Protein AF-A0A523XFS4-F1 (afdb_monomer)

Solvent-accessible surface area (backbone atoms only — not comparable to full-atom values): 4836 Å² total; per-residue (Å²): 120,50,40,24,40,51,56,81,94,41,78,44,77,58,66,85,81,73,81,87,55,49,57,37,29,35,37,35,41,46,94,58,33,31,36,35,42,35,22,80,63,36,52,74,66,43,53,50,46,41,53,50,51,50,50,53,52,28,72,77,40,77,73,37,44,81,43,80,35,45,63,94,62,69,52,69,76,55,57,76,75,45,87,126

Foldseek 3Di:
DWKFWQDPLDTHTDDPPDDDDLQTWMWDDDVQEIEIEHRPNHDPNRSVSSVVVSVVVCVVPVSYHYDYDYPPRDDPVVCVGHDD

Structure (mmCIF, N/CA/C/O backbone):
data_AF-A0A523XFS4-F1
#
_entry.id   AF-A0A523XFS4-F1
#
loop_
_atom_site.group_PDB
_atom_site.id
_atom_site.type_symbol
_atom_site.label_atom_id
_atom_site.label_alt_id
_atom_site.label_comp_id
_atom_site.label_asym_id
_atom_site.label_entity_id
_atom_site.label_seq_id
_atom_site.pdbx_PDB_ins_code
_atom_site.Cartn_x
_atom_site.Cartn_y
_atom_site.Cartn_z
_atom_site.occupancy
_atom_site.B_iso_or_equiv
_atom_site.auth_seq_id
_atom_site.auth_comp_id
_atom_site.auth_asym_id
_atom_site.auth_atom_id
_atom_site.pdbx_PDB_model_num
ATOM 1 N N . MET A 1 1 ? -13.478 3.384 -0.252 1.00 82.19 1 MET A N 1
ATOM 2 C CA . MET A 1 1 ? -12.084 2.980 -0.512 1.00 82.19 1 MET A CA 1
ATOM 3 C C . MET A 1 1 ? -11.297 4.176 -1.024 1.00 82.19 1 MET A C 1
ATOM 5 O O . MET A 1 1 ? -11.856 4.966 -1.778 1.00 82.19 1 MET A O 1
ATOM 9 N N . LYS A 1 2 ? -10.042 4.345 -0.605 1.00 89.56 2 LYS A N 1
ATOM 10 C CA . LYS A 1 2 ? -9.124 5.352 -1.162 1.00 89.56 2 LYS A CA 1
ATOM 11 C C . LYS A 1 2 ? -7.832 4.668 -1.574 1.00 89.56 2 LYS A C 1
ATOM 13 O O . LYS A 1 2 ? -7.359 3.796 -0.858 1.00 89.56 2 LYS A O 1
ATOM 18 N N . VAL A 1 3 ? -7.262 5.082 -2.697 1.00 91.94 3 VAL A N 1
ATOM 19 C CA . VAL A 1 3 ? -5.995 4.543 -3.194 1.00 91.94 3 VAL A CA 1
ATOM 20 C C . VAL A 1 3 ? -5.010 5.687 -3.333 1.00 91.94 3 VAL A C 1
ATOM 22 O O . VAL A 1 3 ? -5.340 6.735 -3.886 1.00 91.94 3 VAL A O 1
ATOM 25 N N . PHE A 1 4 ? -3.806 5.481 -2.824 1.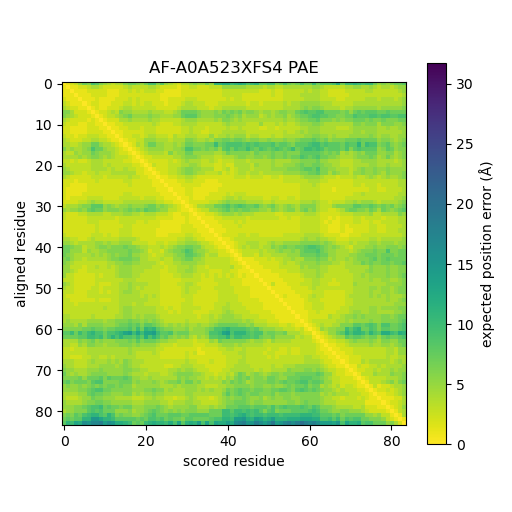00 92.94 4 PHE A N 1
ATOM 26 C CA . PHE A 1 4 ? -2.708 6.426 -2.863 1.00 92.94 4 PHE A CA 1
ATOM 27 C C . PHE A 1 4 ? -1.545 5.790 -3.615 1.00 92.94 4 PHE A C 1
ATOM 29 O O . PHE A 1 4 ? -1.109 4.694 -3.275 1.00 92.94 4 PHE A O 1
ATOM 36 N N . HIS A 1 5 ? -1.049 6.478 -4.629 1.00 92.94 5 HIS A N 1
ATOM 37 C CA . HIS A 1 5 ? 0.163 6.139 -5.350 1.00 92.94 5 HIS A CA 1
ATOM 38 C C . HIS A 1 5 ? 1.353 6.834 -4.686 1.00 92.94 5 HIS A C 1
ATOM 40 O O . HIS A 1 5 ? 1.296 8.036 -4.422 1.00 92.94 5 HIS A O 1
ATOM 46 N N . ILE A 1 6 ? 2.413 6.084 -4.397 1.00 91.38 6 ILE A N 1
ATOM 47 C CA . ILE A 1 6 ? 3.658 6.646 -3.884 1.00 91.38 6 ILE A CA 1
ATOM 48 C C . ILE A 1 6 ? 4.469 7.183 -5.059 1.00 91.38 6 ILE A C 1
ATOM 50 O O . ILE A 1 6 ? 4.898 6.413 -5.907 1.00 91.38 6 ILE A O 1
ATOM 54 N N . VAL A 1 7 ? 4.677 8.499 -5.101 1.00 88.31 7 VAL A N 1
ATOM 55 C CA . VAL A 1 7 ? 5.509 9.150 -6.123 1.00 88.31 7 VAL A CA 1
ATOM 56 C C . VAL A 1 7 ? 6.548 10.004 -5.419 1.00 88.31 7 VAL A C 1
ATOM 58 O O . VAL A 1 7 ? 6.220 11.000 -4.770 1.00 88.31 7 VAL A O 1
ATOM 61 N N . GLY A 1 8 ? 7.814 9.597 -5.515 1.00 85.81 8 GLY A N 1
ATOM 62 C CA . GLY A 1 8 ? 8.867 10.177 -4.685 1.00 85.81 8 GLY A CA 1
ATOM 63 C C . GLY A 1 8 ? 8.512 10.028 -3.204 1.00 85.81 8 GLY A C 1
ATOM 64 O O . GLY A 1 8 ? 8.237 8.925 -2.748 1.00 85.81 8 GLY A O 1
ATOM 65 N N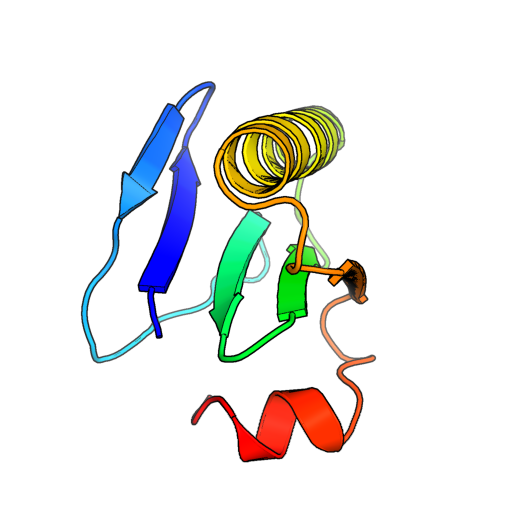 . ASN A 1 9 ? 8.457 11.144 -2.470 1.00 84.19 9 ASN A N 1
ATOM 66 C CA . ASN A 1 9 ? 8.165 11.166 -1.029 1.00 84.19 9 ASN A CA 1
ATOM 67 C C . ASN A 1 9 ? 6.698 11.484 -0.690 1.00 84.19 9 ASN A C 1
ATOM 69 O O . ASN A 1 9 ? 6.389 11.763 0.470 1.00 84.19 9 ASN A O 1
ATOM 73 N N . GLU A 1 10 ? 5.801 11.476 -1.676 1.00 85.81 10 GLU A N 1
ATOM 74 C CA . GLU A 1 10 ? 4.417 11.918 -1.505 1.00 85.81 10 GLU A CA 1
ATOM 75 C C . GLU A 1 10 ? 3.404 10.797 -1.763 1.00 85.81 10 GLU A C 1
ATOM 77 O O . GLU A 1 10 ? 3.607 9.916 -2.600 1.00 85.81 10 GLU A O 1
ATOM 82 N N . LEU A 1 11 ? 2.283 10.854 -1.035 1.00 89.81 11 LEU A N 1
ATOM 83 C CA . LEU A 1 11 ? 1.118 9.998 -1.243 1.00 89.81 11 LEU A CA 1
ATOM 84 C C . LEU A 1 11 ? 0.119 10.729 -2.137 1.00 89.81 11 LEU A C 1
ATOM 86 O O . LEU A 1 11 ? -0.607 11.611 -1.676 1.00 89.81 11 LEU A O 1
ATOM 90 N N . ILE A 1 12 ? 0.061 10.351 -3.409 1.00 92.44 12 ILE A N 1
ATOM 91 C CA . ILE A 1 12 ? -0.836 10.969 -4.383 1.00 92.44 12 ILE A CA 1
ATOM 92 C C . ILE A 1 12 ? -2.139 10.166 -4.444 1.00 92.44 12 ILE A C 1
ATOM 94 O O . ILE A 1 12 ? -2.118 9.016 -4.879 1.00 92.44 12 ILE A O 1
ATOM 98 N N . PRO A 1 13 ? -3.295 10.723 -4.042 1.00 92.19 13 PRO A N 1
ATOM 99 C CA . PRO A 1 13 ? -4.564 10.021 -4.175 1.00 92.19 13 PRO A CA 1
ATOM 100 C C . PRO A 1 13 ? -4.919 9.839 -5.656 1.00 92.19 13 PRO A C 1
ATOM 102 O O . PRO A 1 13 ? -4.963 10.809 -6.414 1.00 92.19 13 PRO A O 1
ATOM 105 N N . ILE A 1 14 ? -5.219 8.607 -6.058 1.00 92.44 14 ILE A N 1
ATOM 106 C CA . ILE A 1 14 ? -5.676 8.271 -7.410 1.00 92.44 14 ILE A CA 1
ATOM 107 C C . ILE A 1 14 ? -7.161 7.898 -7.402 1.00 92.44 14 ILE A C 1
ATOM 109 O O . ILE A 1 14 ? -7.713 7.463 -6.388 1.00 92.44 14 ILE A O 1
ATOM 113 N N . LYS A 1 15 ? -7.824 8.109 -8.540 1.00 87.62 15 LYS A N 1
ATOM 114 C CA . LYS A 1 15 ? -9.249 7.814 -8.741 1.00 87.62 15 LYS A CA 1
ATOM 115 C C . LYS A 1 15 ? -9.414 6.677 -9.741 1.00 87.62 15 LYS A C 1
ATOM 117 O O . LYS A 1 15 ? -8.502 6.400 -10.511 1.00 87.62 15 LYS A O 1
ATOM 122 N N . GLU A 1 16 ? -10.589 6.063 -9.728 1.00 82.88 16 GLU A N 1
ATOM 123 C CA . GLU A 1 16 ? -10.956 5.018 -10.680 1.00 82.88 16 GLU A CA 1
ATOM 124 C C . GLU A 1 16 ? -10.952 5.530 -12.134 1.00 82.88 16 GLU A C 1
ATOM 126 O O . GLU A 1 16 ? -11.316 6.690 -12.370 1.00 82.88 16 GLU A O 1
ATOM 131 N N . PRO A 1 17 ? -10.585 4.680 -13.113 1.00 83.25 17 PRO A N 1
ATOM 132 C CA . PRO A 1 17 ? -10.129 3.294 -12.948 1.00 83.25 17 PRO A CA 1
ATOM 133 C C . PRO A 1 17 ? -8.714 3.219 -12.355 1.00 83.25 17 PRO A C 1
ATOM 135 O O . PRO A 1 17 ? -7.818 3.960 -12.764 1.00 83.25 17 PRO A O 1
ATOM 138 N N . TYR A 1 18 ? -8.512 2.323 -11.388 1.00 84.50 18 TYR A N 1
ATOM 139 C CA . TYR A 1 18 ? -7.201 2.142 -10.770 1.00 84.50 18 TYR A CA 1
ATOM 140 C C . TYR A 1 18 ? -6.255 1.440 -11.744 1.00 84.50 18 TYR A C 1
ATOM 142 O O . TYR A 1 18 ? -6.602 0.429 -12.344 1.00 84.50 18 TYR A O 1
ATOM 150 N N . GLN A 1 19 ? -5.050 1.983 -11.904 1.00 84.00 19 GLN A N 1
ATOM 151 C CA . GLN A 1 19 ? -3.983 1.348 -12.671 1.00 84.00 19 GLN A CA 1
ATOM 152 C C . GLN A 1 19 ? -2.801 1.114 -11.741 1.00 84.00 19 GLN A C 1
ATOM 154 O O . GLN A 1 19 ? -2.156 2.065 -11.300 1.00 84.00 19 GLN A O 1
ATOM 159 N N . PHE A 1 20 ? -2.541 -0.157 -11.437 1.00 87.19 20 PHE A N 1
ATOM 160 C CA . PHE A 1 20 ? -1.427 -0.569 -10.592 1.00 87.19 20 PHE A CA 1
ATOM 161 C C . PHE A 1 20 ? -0.229 -0.943 -11.462 1.00 87.19 20 PHE A C 1
ATOM 163 O O . PHE A 1 20 ? -0.225 -1.965 -12.153 1.00 87.19 20 PHE A O 1
ATOM 170 N N . LEU A 1 21 ? 0.803 -0.105 -11.439 1.00 89.00 21 LEU A N 1
ATOM 171 C CA . LEU A 1 21 ? 2.045 -0.344 -12.157 1.00 89.00 21 LEU A CA 1
ATOM 172 C C . LEU A 1 21 ? 2.966 -1.231 -11.318 1.00 89.00 21 LEU A C 1
ATOM 174 O O . LEU A 1 21 ? 3.165 -1.023 -10.126 1.00 89.00 21 LEU A O 1
ATOM 178 N N . ASN A 1 22 ? 3.575 -2.233 -11.953 1.00 88.88 22 ASN A N 1
ATOM 179 C CA . ASN A 1 22 ? 4.479 -3.170 -11.277 1.00 88.88 22 ASN A CA 1
ATOM 180 C C . ASN A 1 22 ? 5.768 -2.529 -10.739 1.00 88.88 22 ASN A C 1
ATOM 182 O O . ASN A 1 22 ? 6.460 -3.164 -9.944 1.00 88.88 22 ASN A O 1
ATOM 186 N N . GLY A 1 23 ? 6.103 -1.327 -11.207 1.00 89.69 23 GLY A N 1
ATOM 187 C CA . GLY A 1 23 ? 7.245 -0.540 -10.758 1.00 89.69 23 GLY A CA 1
ATOM 188 C C . GLY A 1 23 ? 6.971 0.288 -9.513 1.00 89.69 23 GLY A C 1
ATOM 189 O O . GLY A 1 23 ? 7.931 0.733 -8.912 1.00 89.69 23 GLY A O 1
ATOM 190 N N . ASP A 1 24 ? 5.715 0.427 -9.093 1.00 91.12 24 ASP A N 1
ATOM 191 C CA . ASP A 1 24 ? 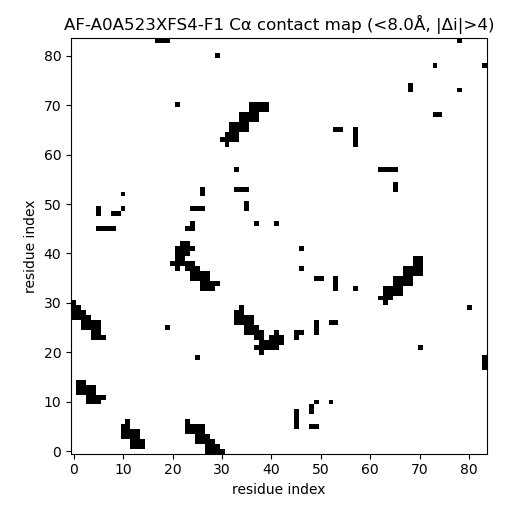5.340 1.412 -8.084 1.00 91.12 24 ASP A CA 1
ATOM 192 C C . ASP A 1 24 ? 4.786 0.754 -6.809 1.00 91.12 24 ASP A C 1
ATOM 194 O O . ASP A 1 24 ? 4.569 -0.464 -6.718 1.00 91.12 24 ASP A O 1
ATOM 198 N N . VAL A 1 25 ? 4.575 1.577 -5.783 1.00 93.06 25 VAL A N 1
ATOM 199 C CA . VAL A 1 25 ? 3.958 1.185 -4.513 1.00 93.06 25 VAL A CA 1
ATOM 200 C C . VAL A 1 25 ? 2.653 1.944 -4.328 1.00 93.06 25 VAL A C 1
ATOM 202 O O . VAL A 1 25 ? 2.572 3.145 -4.583 1.00 93.06 25 VAL A O 1
ATOM 205 N N . TYR A 1 26 ? 1.635 1.244 -3.834 1.00 93.25 26 TYR A N 1
ATOM 206 C CA . TYR A 1 26 ? 0.326 1.828 -3.572 1.00 93.25 26 TYR A CA 1
ATOM 207 C C . TYR A 1 26 ? -0.119 1.538 -2.143 1.00 93.25 26 TYR A C 1
ATOM 209 O O . TYR A 1 26 ? 0.116 0.456 -1.609 1.00 93.25 26 TYR A O 1
ATOM 217 N N . VAL A 1 27 ? -0.788 2.504 -1.524 1.00 93.19 27 VAL A N 1
ATOM 218 C CA . VAL A 1 27 ? -1.442 2.356 -0.222 1.00 93.19 27 VAL A CA 1
ATOM 219 C C . VAL A 1 27 ? -2.944 2.440 -0.445 1.00 93.19 27 VAL A C 1
ATOM 221 O O . VAL A 1 27 ? -3.430 3.403 -1.031 1.00 93.19 27 VAL A O 1
ATOM 224 N N . ILE A 1 28 ? -3.687 1.428 -0.014 1.00 91.81 28 ILE A N 1
ATOM 225 C CA . ILE A 1 28 ? -5.115 1.295 -0.281 1.00 91.81 28 ILE A CA 1
ATOM 226 C C . ILE A 1 28 ? -5.875 1.184 1.037 1.00 91.81 28 ILE A C 1
ATOM 228 O O . ILE A 1 28 ? -5.744 0.219 1.786 1.00 91.81 28 ILE A O 1
ATOM 232 N N . GLU A 1 29 ? -6.680 2.198 1.320 1.00 91.06 29 GLU A N 1
ATOM 233 C CA . GLU A 1 29 ? -7.550 2.289 2.485 1.00 91.06 29 GLU A CA 1
ATOM 234 C C . GLU A 1 29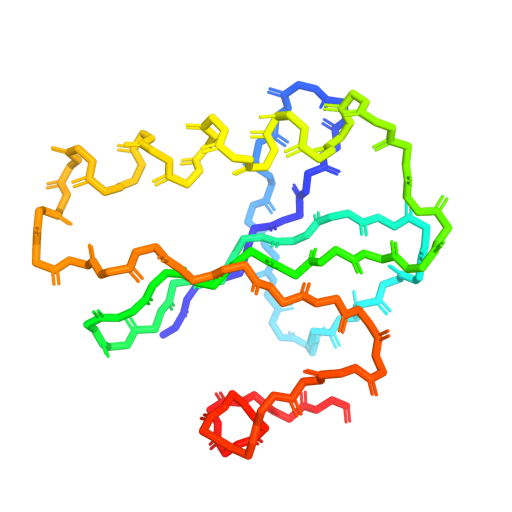 ? -8.915 1.670 2.159 1.00 91.06 29 GLU A C 1
ATOM 236 O O . GLU A 1 29 ? -9.665 2.168 1.309 1.00 91.06 29 GLU A O 1
ATOM 241 N N . THR A 1 30 ? -9.240 0.591 2.861 1.00 88.44 30 THR A N 1
ATOM 242 C CA . THR A 1 30 ? -10.503 -0.161 2.774 1.00 88.44 30 THR A CA 1
ATOM 243 C C . THR A 1 30 ? -11.211 -0.140 4.130 1.00 88.44 30 THR A C 1
ATOM 245 O O . THR A 1 30 ? -10.692 0.422 5.096 1.00 88.44 30 THR A O 1
ATOM 24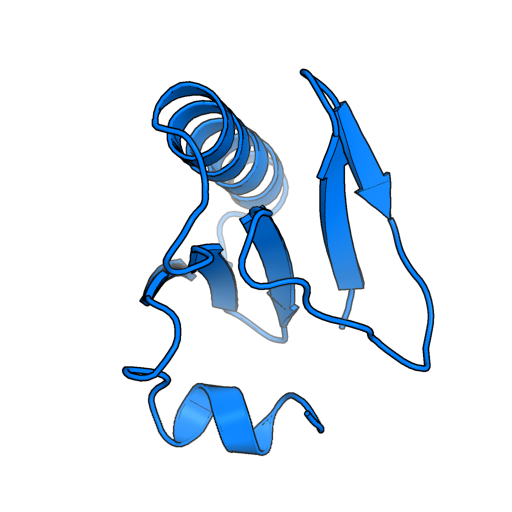8 N N . GLU A 1 31 ? -12.407 -0.722 4.234 1.00 84.31 31 GLU A N 1
ATOM 249 C CA . GLU A 1 31 ? -13.115 -0.787 5.517 1.00 84.31 31 GLU A CA 1
ATOM 250 C C . GLU A 1 31 ? -12.336 -1.654 6.523 1.00 84.31 31 GLU A C 1
ATOM 252 O O . GLU A 1 31 ? -12.217 -2.870 6.382 1.00 84.31 31 GLU A O 1
ATOM 257 N N . GLY A 1 32 ? -11.747 -1.002 7.530 1.00 84.75 32 GLY A N 1
ATOM 258 C CA . GLY A 1 32 ? -11.009 -1.653 8.619 1.00 84.75 32 GLY A CA 1
ATOM 259 C C . GLY A 1 32 ? -9.599 -2.146 8.268 1.00 84.75 32 GLY A C 1
ATOM 260 O O . GLY A 1 32 ? -8.872 -2.590 9.158 1.00 84.75 32 GLY A O 1
ATOM 261 N N . ASN A 1 33 ? -9.169 -2.053 7.007 1.00 90.00 33 ASN A N 1
ATOM 262 C CA . ASN A 1 33 ? -7.839 -2.494 6.584 1.00 90.00 33 ASN A CA 1
ATOM 263 C C . ASN A 1 33 ? -7.135 -1.439 5.729 1.00 90.00 33 ASN A C 1
ATOM 265 O O . ASN A 1 33 ? -7.746 -0.754 4.907 1.00 90.00 33 ASN A O 1
ATOM 269 N N . LEU A 1 34 ? -5.820 -1.358 5.902 1.00 92.38 34 LEU A N 1
ATOM 270 C CA . LEU A 1 34 ? -4.935 -0.505 5.126 1.00 92.38 34 LEU A CA 1
ATOM 271 C C . LEU A 1 34 ? -3.898 -1.380 4.429 1.00 92.38 34 LEU A C 1
ATOM 273 O O . LEU A 1 34 ? -2.990 -1.922 5.058 1.00 92.38 34 LEU A O 1
ATOM 277 N N . TRP A 1 35 ? -4.056 -1.542 3.127 1.00 91.94 35 TRP A N 1
ATOM 278 C CA . TRP A 1 35 ? -3.230 -2.418 2.317 1.00 91.94 35 TRP A CA 1
ATOM 279 C C . TRP A 1 35 ? -2.053 -1.651 1.726 1.00 91.94 35 TRP A C 1
ATOM 281 O O . TRP A 1 35 ? -2.228 -0.572 1.174 1.00 91.94 35 TRP A O 1
ATOM 291 N N . ILE A 1 36 ? -0.853 -2.210 1.808 1.00 93.56 36 ILE A N 1
ATOM 292 C CA . ILE A 1 36 ? 0.334 -1.688 1.131 1.00 93.56 36 ILE A CA 1
ATOM 293 C C . ILE A 1 36 ? 0.657 -2.655 0.001 1.00 93.56 36 ILE A C 1
ATOM 295 O O . ILE A 1 36 ? 1.184 -3.737 0.255 1.00 93.56 36 ILE A O 1
ATOM 299 N N . TRP A 1 37 ? 0.327 -2.279 -1.229 1.00 93.00 37 TRP A N 1
ATOM 300 C CA . TRP A 1 37 ? 0.630 -3.064 -2.416 1.00 93.00 37 TRP A CA 1
ATOM 301 C C . TRP A 1 37 ? 2.019 -2.723 -2.939 1.00 93.00 37 TRP A C 1
ATOM 303 O O . TRP A 1 37 ? 2.312 -1.575 -3.279 1.00 93.00 37 TRP A O 1
ATOM 313 N N . LEU A 1 38 ? 2.887 -3.730 -2.982 1.00 92.38 38 LEU A N 1
ATOM 314 C CA . LEU A 1 38 ? 4.263 -3.607 -3.434 1.00 92.38 38 LEU A CA 1
ATOM 315 C C . LEU A 1 38 ? 4.402 -4.177 -4.842 1.00 92.38 38 LEU A C 1
ATOM 317 O O . LEU A 1 38 ? 4.325 -5.396 -5.031 1.00 92.38 38 LEU A O 1
ATOM 321 N N . GLY A 1 39 ? 4.693 -3.307 -5.808 1.00 91.12 39 GLY A N 1
ATOM 322 C CA . GLY A 1 39 ? 5.078 -3.721 -7.147 1.00 91.12 39 GLY A CA 1
ATOM 323 C C . GLY A 1 39 ? 6.286 -4.659 -7.132 1.00 91.12 39 GLY A C 1
ATOM 324 O O . GLY A 1 39 ? 7.223 -4.512 -6.339 1.00 91.12 39 GLY A O 1
ATOM 325 N N . SER A 1 40 ? 6.274 -5.650 -8.024 1.00 89.00 40 SER A N 1
ATOM 326 C CA . SER A 1 40 ? 7.372 -6.618 -8.170 1.00 89.00 40 SER A CA 1
ATOM 327 C C . SER A 1 40 ? 8.701 -5.966 -8.562 1.00 89.00 40 SER A C 1
ATOM 329 O O . SER A 1 40 ? 9.761 -6.510 -8.258 1.00 89.00 40 SER A O 1
ATOM 331 N N . LYS A 1 41 ? 8.649 -4.798 -9.211 1.00 88.94 41 LYS A N 1
ATOM 332 C CA . LYS A 1 41 ? 9.801 -4.007 -9.655 1.00 88.94 41 LYS A CA 1
ATOM 333 C C . LYS A 1 41 ? 10.009 -2.725 -8.847 1.00 88.94 41 LYS A C 1
ATOM 335 O O . LYS A 1 41 ? 10.885 -1.952 -9.218 1.00 88.94 41 LYS A O 1
ATOM 340 N N . SER A 1 42 ? 9.242 -2.505 -7.777 1.00 86.69 42 SER A N 1
ATOM 341 C CA . SER A 1 42 ? 9.372 -1.280 -6.988 1.00 86.69 42 SER A CA 1
ATOM 342 C C . SER A 1 42 ? 10.640 -1.231 -6.156 1.00 86.69 42 SER A C 1
ATOM 344 O O . SER A 1 42 ? 11.149 -2.264 -5.691 1.00 86.69 42 SER A O 1
ATOM 346 N N . PHE A 1 43 ? 11.151 -0.018 -5.967 1.00 87.25 43 PHE A N 1
ATOM 347 C CA . PHE A 1 43 ? 12.409 0.223 -5.282 1.00 87.25 43 PHE A CA 1
ATOM 348 C C . PHE A 1 43 ? 12.238 0.209 -3.755 1.00 87.25 43 PHE A C 1
ATOM 350 O O . PHE A 1 43 ? 11.141 0.311 -3.203 1.00 87.25 43 PHE A O 1
ATOM 357 N N . ALA A 1 44 ? 13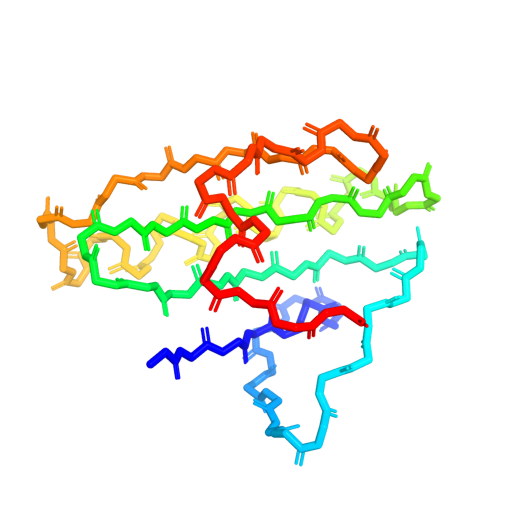.338 -0.019 -3.032 1.00 86.00 44 ALA A N 1
ATOM 358 C CA . ALA A 1 44 ? 13.303 -0.184 -1.577 1.00 86.00 44 ALA A CA 1
ATOM 359 C C . ALA A 1 44 ? 12.905 1.104 -0.827 1.00 86.00 44 ALA A C 1
ATOM 361 O O . ALA A 1 44 ? 12.284 1.030 0.233 1.00 86.00 44 ALA A O 1
ATOM 362 N N . ASP A 1 45 ? 13.242 2.265 -1.380 1.00 86.44 45 ASP A N 1
ATOM 363 C CA . ASP A 1 45 ? 12.834 3.587 -0.904 1.00 86.44 45 ASP A CA 1
ATOM 364 C C . ASP A 1 45 ? 11.316 3.782 -1.003 1.00 86.44 45 ASP A C 1
ATOM 366 O O . ASP A 1 45 ? 10.683 4.146 -0.013 1.00 86.44 45 ASP A O 1
ATOM 370 N N . GLU A 1 46 ? 10.701 3.431 -2.130 1.00 86.31 46 GLU A N 1
ATOM 371 C CA . GLU A 1 46 ? 9.246 3.520 -2.316 1.00 86.31 46 GLU A CA 1
ATOM 372 C C . GLU A 1 46 ? 8.493 2.618 -1.332 1.00 86.31 46 GLU A C 1
ATOM 374 O O . GLU A 1 46 ? 7.484 3.015 -0.747 1.00 86.31 46 GLU A O 1
ATOM 379 N N . LYS A 1 47 ? 9.014 1.410 -1.071 1.00 88.94 47 LYS A N 1
ATOM 380 C CA . LYS A 1 47 ? 8.451 0.486 -0.068 1.00 88.94 47 LYS A CA 1
ATOM 381 C C . LYS A 1 47 ? 8.502 1.087 1.342 1.00 88.94 47 LYS A C 1
ATOM 383 O O . LYS A 1 47 ? 7.558 0.921 2.124 1.00 88.94 47 LYS A O 1
ATOM 388 N N . PHE A 1 48 ? 9.588 1.789 1.675 1.00 89.31 48 PHE A N 1
ATOM 389 C CA . PHE A 1 48 ? 9.724 2.489 2.952 1.00 89.31 48 PHE A CA 1
ATOM 390 C C . PHE A 1 48 ? 8.710 3.631 3.069 1.00 89.31 48 PHE A C 1
ATOM 392 O O . PHE A 1 48 ? 8.020 3.738 4.083 1.00 89.31 48 PHE A O 1
ATOM 399 N N . ILE A 1 49 ? 8.564 4.434 2.016 1.00 89.69 49 ILE A N 1
ATOM 400 C CA . ILE A 1 49 ? 7.638 5.573 1.977 1.00 89.69 49 ILE A CA 1
ATOM 401 C C . ILE A 1 49 ? 6.185 5.092 2.040 1.00 89.69 49 ILE A C 1
ATOM 403 O O . ILE A 1 49 ? 5.398 5.646 2.804 1.00 89.69 49 ILE A O 1
ATOM 407 N N . GLY A 1 50 ? 5.841 4.005 1.345 1.00 89.69 50 GLY A N 1
ATOM 408 C CA . GLY A 1 50 ? 4.529 3.362 1.451 1.00 89.69 50 GLY A CA 1
ATOM 409 C C . GLY A 1 50 ? 4.223 2.875 2.869 1.00 89.69 50 GLY A C 1
ATOM 410 O O . GLY A 1 50 ? 3.137 3.122 3.392 1.00 89.69 50 GLY A O 1
ATOM 411 N N . SER A 1 51 ? 5.202 2.259 3.537 1.00 90.56 51 SER A N 1
ATOM 412 C CA . SER A 1 51 ? 5.062 1.815 4.933 1.00 90.56 51 SER A CA 1
ATOM 413 C C . SER A 1 51 ? 4.899 2.988 5.902 1.00 90.56 51 SER A C 1
ATOM 415 O O . SER A 1 51 ? 4.063 2.945 6.806 1.00 90.56 51 SER A O 1
ATOM 417 N N . TRP A 1 52 ? 5.667 4.059 5.700 1.00 90.75 52 TRP A N 1
ATOM 418 C CA . TRP A 1 52 ? 5.564 5.280 6.491 1.00 90.75 52 TRP A CA 1
ATOM 419 C C . TRP A 1 52 ? 4.213 5.972 6.289 1.00 90.75 52 TRP A C 1
ATOM 421 O O . TRP A 1 52 ? 3.542 6.313 7.263 1.00 90.75 52 TRP A O 1
ATOM 431 N N . GLY A 1 53 ? 3.778 6.117 5.038 1.00 89.62 53 GLY A N 1
ATOM 432 C CA . GLY A 1 53 ? 2.495 6.710 4.681 1.00 89.62 53 GLY A CA 1
ATOM 433 C C . GLY A 1 53 ? 1.314 5.918 5.237 1.00 89.62 53 GLY A C 1
ATOM 434 O O . GLY A 1 53 ? 0.398 6.498 5.820 1.00 89.62 53 GLY A O 1
ATOM 435 N N . ALA A 1 54 ? 1.377 4.586 5.175 1.00 90.69 54 ALA A N 1
ATOM 436 C CA . ALA A 1 54 ? 0.379 3.736 5.808 1.00 90.69 54 ALA A CA 1
ATOM 437 C C . ALA A 1 54 ? 0.333 3.940 7.332 1.00 90.69 54 ALA A C 1
ATOM 439 O O . ALA A 1 54 ? -0.742 4.050 7.917 1.00 90.69 54 ALA A O 1
ATOM 440 N N . LYS A 1 55 ? 1.495 4.075 7.984 1.00 90.19 55 LYS A N 1
ATOM 441 C CA . LYS A 1 55 ? 1.564 4.352 9.424 1.00 90.19 55 LYS A CA 1
ATOM 442 C C . LYS A 1 55 ? 0.978 5.715 9.798 1.00 90.19 55 LYS A C 1
ATOM 444 O O . LYS A 1 55 ? 0.360 5.836 10.852 1.00 90.19 55 LYS A O 1
ATOM 449 N N . GLN A 1 56 ? 1.142 6.732 8.950 1.00 90.06 56 GLN A N 1
ATOM 450 C CA . GLN A 1 56 ? 0.515 8.044 9.146 1.00 90.06 56 GLN A CA 1
ATOM 451 C C . GLN A 1 56 ? -1.015 7.946 9.099 1.00 90.06 56 GLN A C 1
ATOM 453 O O . GLN A 1 56 ? -1.685 8.491 9.976 1.00 90.06 56 GLN A O 1
ATOM 458 N N . ILE A 1 57 ? -1.561 7.211 8.125 1.00 88.06 57 ILE A N 1
ATOM 459 C CA . ILE A 1 57 ? -3.010 6.999 7.981 1.00 88.06 57 ILE A CA 1
ATOM 460 C C . ILE A 1 57 ? -3.558 6.183 9.164 1.00 88.06 57 ILE A C 1
ATOM 462 O O . ILE A 1 57 ? -4.553 6.573 9.770 1.00 88.06 57 ILE A O 1
ATOM 466 N N . GLU A 1 58 ? -2.876 5.107 9.565 1.00 89.75 58 GLU A N 1
ATOM 467 C CA . GLU A 1 58 ? -3.230 4.321 10.758 1.00 89.75 58 GLU A CA 1
ATOM 468 C C . GLU A 1 58 ? -3.202 5.174 12.039 1.00 89.75 58 GLU A C 1
ATOM 470 O O . GLU A 1 58 ? -4.059 5.038 12.908 1.00 89.75 58 GLU A O 1
ATOM 475 N N . ASN A 1 59 ? -2.255 6.105 12.175 1.00 88.44 59 ASN A N 1
ATOM 476 C CA . ASN A 1 59 ? -2.201 6.970 13.353 1.00 88.44 59 ASN A CA 1
ATOM 477 C C . ASN A 1 59 ? -3.393 7.943 13.428 1.00 88.44 59 ASN A C 1
ATOM 479 O O . ASN A 1 59 ? -3.813 8.320 14.523 1.00 88.44 59 ASN A O 1
ATOM 483 N N . GLN A 1 60 ? -3.953 8.329 12.277 1.00 85.88 60 GLN A N 1
ATOM 484 C CA . GLN A 1 60 ? -5.192 9.106 12.201 1.00 85.88 60 GLN A CA 1
ATOM 485 C C . GLN A 1 60 ? -6.428 8.236 12.458 1.00 85.88 60 GLN A C 1
ATOM 487 O O . GLN A 1 60 ? -7.392 8.713 13.055 1.00 85.88 60 GLN A O 1
ATOM 492 N N . ASN A 1 61 ? -6.391 6.966 12.047 1.00 83.50 61 ASN A N 1
ATOM 493 C CA . ASN A 1 61 ? -7.475 6.011 12.232 1.00 83.50 61 ASN A CA 1
ATOM 494 C C . ASN A 1 61 ? -6.953 4.654 12.733 1.00 83.50 61 ASN A C 1
ATOM 496 O O . ASN A 1 61 ? -6.652 3.746 11.955 1.00 83.50 61 ASN A O 1
ATOM 500 N N . LYS A 1 62 ? -6.871 4.522 14.063 1.00 79.56 62 LYS A N 1
ATOM 501 C CA . LYS A 1 62 ? -6.274 3.363 14.754 1.00 79.56 62 LYS A CA 1
ATOM 502 C C . LYS A 1 62 ? -7.055 2.058 14.599 1.00 79.56 62 LYS A C 1
ATOM 504 O O . LYS A 1 62 ? -6.578 1.015 15.039 1.00 79.56 62 LYS A O 1
ATOM 509 N N . GLU A 1 63 ? -8.253 2.109 14.027 1.00 85.12 63 GLU A N 1
ATOM 510 C CA . GLU A 1 63 ? -9.052 0.916 13.745 1.00 85.12 63 GLU A CA 1
ATOM 511 C C . GLU A 1 63 ? -8.558 0.182 12.490 1.00 85.12 63 GLU A C 1
ATOM 513 O O . GLU A 1 63 ? -8.840 -1.005 12.321 1.00 85.12 63 GLU A O 1
ATOM 518 N N . LEU A 1 64 ? -7.790 0.863 11.630 1.00 87.31 64 LEU A N 1
ATOM 519 C CA . LEU A 1 64 ? -7.234 0.283 10.415 1.00 87.31 64 LEU A CA 1
ATOM 520 C C . LEU A 1 64 ? -6.068 -0.653 10.738 1.00 87.31 64 LEU A C 1
ATOM 522 O O . LEU A 1 64 ? -5.127 -0.286 11.437 1.00 87.31 64 LEU A O 1
ATOM 526 N N . LYS A 1 65 ? -6.088 -1.859 10.170 1.00 88.31 65 LYS A N 1
ATOM 527 C CA . LYS A 1 65 ? -4.963 -2.799 10.254 1.00 88.31 65 LYS A CA 1
ATOM 528 C C . LYS A 1 65 ? -4.088 -2.709 9.014 1.00 88.31 65 LYS A C 1
ATOM 530 O O . LYS A 1 65 ? -4.564 -2.961 7.908 1.00 88.31 65 LYS A O 1
ATOM 535 N N . ILE A 1 66 ? -2.806 -2.403 9.209 1.00 90.88 66 ILE A N 1
ATOM 536 C CA . ILE A 1 66 ? -1.826 -2.382 8.121 1.00 90.88 66 ILE A CA 1
ATOM 537 C C . ILE A 1 66 ? -1.527 -3.815 7.667 1.00 90.88 66 ILE A C 1
ATOM 539 O O . ILE A 1 66 ? -1.116 -4.656 8.469 1.00 90.88 66 ILE A O 1
ATOM 543 N N . LYS A 1 67 ? -1.702 -4.085 6.373 1.00 91.56 67 LYS A N 1
ATOM 544 C CA . LYS A 1 67 ? -1.379 -5.360 5.723 1.00 91.56 67 LYS A CA 1
ATOM 545 C C . LYS A 1 67 ? -0.517 -5.099 4.489 1.00 91.56 67 LYS A C 1
ATOM 547 O O . LYS A 1 67 ? -0.924 -4.371 3.592 1.00 91.56 67 LYS A O 1
ATOM 552 N N . THR A 1 68 ? 0.656 -5.715 4.414 1.00 91.56 68 THR A N 1
ATOM 553 C CA . THR A 1 68 ? 1.535 -5.606 3.240 1.00 91.56 68 THR A CA 1
ATOM 554 C C . THR A 1 68 ? 1.284 -6.766 2.287 1.00 91.56 68 THR A C 1
ATOM 556 O O . THR A 1 68 ? 1.247 -7.918 2.717 1.00 91.56 68 THR A O 1
ATOM 559 N N . ILE A 1 69 ? 1.138 -6.469 0.999 1.00 91.62 69 ILE A N 1
ATOM 560 C CA . ILE A 1 69 ? 0.916 -7.449 -0.066 1.00 91.62 69 ILE A CA 1
ATOM 561 C C . ILE A 1 69 ? 1.934 -7.233 -1.181 1.00 91.62 69 ILE A C 1
ATOM 563 O O . ILE A 1 69 ? 2.239 -6.105 -1.564 1.00 91.62 69 ILE A O 1
ATOM 567 N N . ASN A 1 70 ? 2.463 -8.332 -1.705 1.00 88.81 70 ASN A N 1
ATOM 568 C CA . ASN A 1 70 ? 3.369 -8.307 -2.845 1.00 88.81 70 ASN A CA 1
ATOM 569 C C . ASN A 1 70 ? 2.582 -8.613 -4.113 1.00 88.81 70 ASN A C 1
ATOM 571 O O . ASN A 1 70 ? 1.714 -9.488 -4.097 1.00 88.81 70 ASN A O 1
ATOM 575 N N . GLN A 1 71 ? 2.933 -7.946 -5.209 1.00 87.56 71 GLN A N 1
ATOM 576 C CA . GLN A 1 71 ? 2.357 -8.232 -6.515 1.00 87.56 71 GLN A CA 1
ATOM 577 C C . GLN A 1 71 ? 2.445 -9.728 -6.856 1.00 87.56 71 GLN A C 1
ATOM 579 O O . GLN A 1 71 ? 3.520 -10.329 -6.782 1.00 87.56 71 GLN A O 1
ATOM 584 N N . GLY A 1 72 ? 1.317 -10.316 -7.256 1.00 84.75 72 GLY A N 1
ATOM 585 C CA . GLY A 1 72 ? 1.180 -11.739 -7.579 1.00 84.75 72 GLY A CA 1
ATOM 586 C C . GLY A 1 72 ? 0.929 -12.653 -6.373 1.00 84.75 72 GLY A C 1
ATOM 587 O O . GLY A 1 72 ? 0.657 -13.838 -6.559 1.00 84.75 72 GLY A O 1
ATOM 588 N N . LEU A 1 73 ? 0.998 -12.121 -5.150 1.00 87.56 73 LEU A N 1
ATOM 589 C CA . LEU A 1 73 ? 0.657 -12.810 -3.900 1.00 87.56 73 LEU A CA 1
ATOM 590 C C . LEU A 1 73 ? -0.528 -12.133 -3.200 1.00 87.56 73 LEU A C 1
ATOM 592 O O . LEU A 1 73 ? -0.623 -12.144 -1.971 1.00 87.56 73 LEU A O 1
ATOM 596 N N . GLU A 1 74 ? -1.428 -11.515 -3.967 1.00 86.25 74 GLU A N 1
ATOM 597 C CA . GLU A 1 74 ? -2.583 -10.836 -3.399 1.00 86.25 74 GLU A CA 1
ATOM 598 C C . GLU A 1 74 ? -3.576 -11.850 -2.802 1.00 86.25 74 GLU A C 1
ATOM 600 O O . GLU A 1 74 ? -4.035 -12.756 -3.514 1.00 86.25 74 GLU A O 1
ATOM 605 N N . PRO A 1 75 ? -3.942 -11.711 -1.514 1.00 87.06 75 PRO A N 1
ATOM 606 C CA . PRO A 1 75 ? -4.917 -12.588 -0.880 1.00 87.06 75 PRO A CA 1
ATOM 607 C C . PRO A 1 75 ? -6.310 -12.386 -1.490 1.00 87.06 75 PRO A C 1
ATOM 609 O O . PRO A 1 75 ? -6.638 -11.297 -1.962 1.00 87.06 75 PRO A O 1
ATOM 612 N N . SER A 1 76 ? -7.160 -13.415 -1.430 1.00 85.62 76 SER A N 1
ATOM 613 C CA . SER A 1 76 ? -8.530 -13.343 -1.961 1.00 85.62 76 SER A CA 1
ATOM 614 C C . SER A 1 76 ? -9.338 -12.188 -1.357 1.00 85.62 76 SER A C 1
ATOM 616 O O . 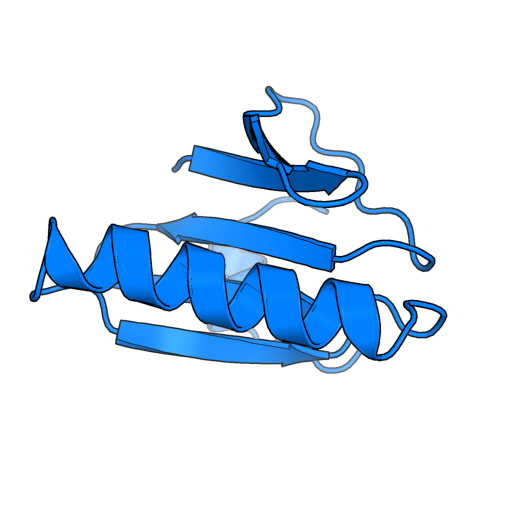SER A 1 76 ? -10.009 -11.485 -2.098 1.00 85.62 76 SER A O 1
ATOM 618 N N . GLU A 1 77 ? -9.177 -11.920 -0.054 1.00 85.75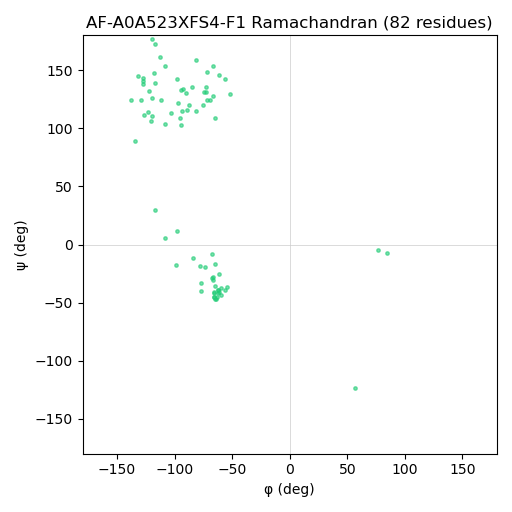 77 GLU A N 1
ATOM 619 C CA . GLU A 1 77 ? -9.812 -10.788 0.650 1.00 85.75 77 GLU A CA 1
ATOM 620 C C . GLU A 1 77 ? -9.520 -9.438 -0.026 1.00 85.75 77 GLU A C 1
ATOM 622 O O . GLU A 1 77 ? -10.382 -8.570 -0.082 1.00 85.75 77 GLU A O 1
ATOM 627 N N . PHE A 1 78 ? -8.308 -9.257 -0.556 1.00 85.12 78 PHE A N 1
ATOM 628 C CA . PHE A 1 78 ? -7.925 -8.028 -1.243 1.00 85.12 78 PHE A CA 1
ATOM 629 C C . PHE A 1 78 ? -8.518 -7.957 -2.655 1.00 85.12 78 PHE A C 1
ATOM 631 O O . PHE A 1 78 ? -9.004 -6.907 -3.064 1.00 85.12 78 PHE A O 1
ATOM 638 N N . LYS A 1 79 ? -8.531 -9.082 -3.382 1.00 83.25 79 LYS A N 1
ATOM 639 C CA . LYS A 1 79 ? -9.122 -9.170 -4.731 1.00 83.25 79 LYS A CA 1
ATOM 640 C C . LYS A 1 79 ? -10.640 -8.986 -4.730 1.00 83.25 79 LYS A C 1
ATOM 642 O O . LYS A 1 79 ? -11.190 -8.529 -5.716 1.00 83.25 79 LYS A O 1
ATOM 647 N N . GLU A 1 80 ? -11.313 -9.328 -3.635 1.00 84.25 80 GLU A N 1
ATOM 648 C CA . GLU A 1 80 ? -12.749 -9.066 -3.460 1.00 84.25 80 GLU A CA 1
ATOM 649 C C . GLU A 1 80 ? -13.056 -7.581 -3.206 1.00 84.25 80 GLU A C 1
ATOM 651 O O . GLU A 1 80 ? -14.194 -7.151 -3.380 1.00 84.25 80 GLU A O 1
ATOM 656 N N . GLN A 1 81 ? -12.060 -6.795 -2.784 1.00 79.31 81 GLN A N 1
ATOM 657 C CA . GLN A 1 81 ? -12.214 -5.377 -2.441 1.00 79.31 81 GLN A CA 1
ATOM 658 C C . GLN A 1 81 ? -11.778 -4.431 -3.569 1.00 79.31 81 GLN A C 1
ATOM 660 O O . GLN A 1 81 ? -12.131 -3.253 -3.528 1.00 79.31 81 GLN A O 1
ATOM 665 N N . ILE A 1 82 ? -11.007 -4.919 -4.547 1.00 76.12 82 ILE A N 1
ATOM 666 C CA . ILE A 1 82 ? -10.464 -4.134 -5.663 1.00 76.12 82 ILE A CA 1
ATOM 667 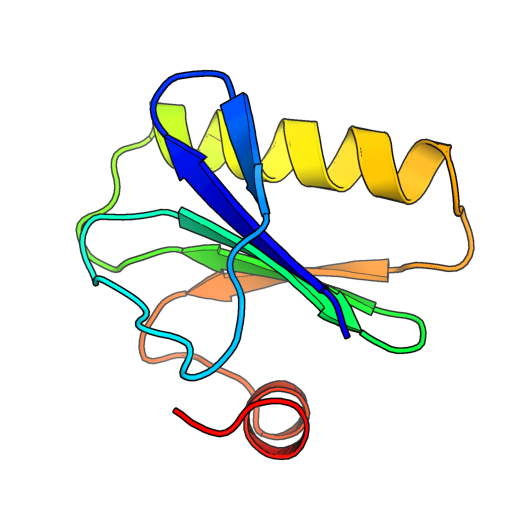C C . ILE A 1 82 ? -10.575 -4.925 -6.961 1.00 76.12 82 ILE A C 1
ATOM 669 O O . ILE A 1 82 ? -9.981 -5.997 -7.086 1.00 76.12 82 ILE A O 1
ATOM 673 N N . ASP A 1 83 ? -11.229 -4.325 -7.952 1.00 70.19 83 ASP A N 1
ATOM 674 C CA . ASP A 1 83 ? -11.146 -4.772 -9.340 1.00 70.19 83 ASP A CA 1
ATOM 675 C C . ASP A 1 83 ? -9.794 -4.341 -9.944 1.00 70.19 83 ASP A C 1
ATOM 677 O O . ASP A 1 83 ? -9.464 -3.150 -9.972 1.00 70.19 83 ASP A O 1
ATOM 681 N N . PHE A 1 84 ? -9.000 -5.328 -10.376 1.00 59.50 84 PHE A N 1
ATOM 682 C CA . PHE A 1 84 ? -7.700 -5.168 -11.049 1.00 59.50 84 PHE A CA 1
ATOM 683 C C . PHE A 1 84 ? -7.829 -5.124 -12.573 1.00 59.50 84 PHE A C 1
ATOM 685 O O . PHE A 1 84 ? -8.678 -5.867 -13.117 1.00 59.50 84 PHE A O 1
#

Nearest PDB structures (foldseek):
  7whf-assembly2_C  TM=9.285E-01  e=2.962E-09  Candidatus Heimdallarchaeota archaeon LC_3
  7c2h-assembly1_G  TM=9.193E-01  e=1.882E-08  Candidatus Thorarchaeota archaeon SMTZ1-83
  7c2g-assembly1_G  TM=9.313E-01  e=1.663E-07  Candidatus Thorarchaeota archaeon SMTZ1-83
  5faf-assembly1_A  TM=8.437E-01  e=3.039E-06  Homo sapiens
  5fae-assembly1_A  TM=8.653E-01  e=7.659E-06  Homo sapiens

Mean predicted aligned error: 4.12 Å

Sequence (84 aa):
MKVFHIVGNELIPIKEPYQFLNGDVYVIETEGNLWIWLGSKSFADEKFIGSWGAKQIENQNKELKIKTINQGLEPSEFKEQIDF

Radius of gyration: 11.54 Å; Cα contacts (8 Å, |Δi|>4): 149; chains: 1; bounding box: 26×25×28 Å

pLDDT: mean 87.7, std 5.07, range [59.5, 93.56]

Secondary structure (DSSP, 8-state):
-EEEEEETTEEEEE-SSP---TTSEEEEE-SSEEEEEE-TT--HHHHHHHHHHHHHHHHH-TTPEEEEEETT---HHHHTT---